Protein AF-A0A0D0BPA5-F1 (afdb_monomer_lite)

Structure (mmCIF, N/CA/C/O backbone):
data_AF-A0A0D0BPA5-F1
#
_entry.id   AF-A0A0D0BPA5-F1
#
loop_
_atom_site.group_PDB
_atom_site.id
_atom_site.type_symbol
_atom_site.label_atom_id
_atom_site.label_alt_id
_atom_site.label_comp_id
_atom_site.label_asym_id
_atom_site.label_entity_id
_atom_site.label_seq_id
_atom_site.pdbx_PDB_ins_code
_atom_site.Cartn_x
_atom_site.Cartn_y
_atom_site.Cartn_z
_atom_site.occupancy
_atom_site.B_iso_or_equiv
_atom_site.auth_seq_id
_atom_site.auth_comp_id
_atom_site.auth_asym_id
_atom_site.auth_atom_id
_atom_site.pdbx_PDB_model_num
ATOM 1 N N . MET A 1 1 ? -12.091 6.042 -23.783 1.00 39.47 1 MET A N 1
ATOM 2 C CA . MET A 1 1 ? -13.166 6.087 -22.775 1.00 39.47 1 MET A CA 1
ATOM 3 C C . MET A 1 1 ? -12.535 6.653 -21.524 1.00 39.47 1 MET A C 1
ATOM 5 O O . MET A 1 1 ? -11.496 6.151 -21.123 1.00 39.47 1 MET A O 1
ATOM 9 N N . THR A 1 2 ? -13.042 7.773 -21.026 1.00 44.06 2 THR A N 1
ATOM 10 C CA . THR A 1 2 ? -12.619 8.352 -19.748 1.00 44.06 2 THR A CA 1
ATOM 11 C C . THR A 1 2 ? -13.085 7.404 -18.653 1.00 44.06 2 THR A C 1
ATOM 13 O O . THR A 1 2 ? -14.289 7.214 -18.501 1.00 44.06 2 THR A O 1
ATOM 16 N N . ASP A 1 3 ? -12.154 6.734 -17.976 1.00 53.50 3 ASP A N 1
ATOM 17 C CA . ASP A 1 3 ? -12.491 5.905 -16.822 1.00 53.50 3 ASP A CA 1
ATOM 18 C C . ASP A 1 3 ? -12.887 6.844 -15.678 1.00 53.50 3 ASP A C 1
ATOM 20 O O . ASP A 1 3 ? -12.034 7.349 -14.950 1.00 53.50 3 ASP A O 1
ATOM 24 N N . ASP A 1 4 ? -14.183 7.122 -15.568 1.00 67.69 4 ASP A N 1
ATOM 25 C CA . ASP A 1 4 ? -14.741 7.762 -14.387 1.00 67.69 4 ASP A CA 1
ATOM 26 C C . ASP A 1 4 ? -14.619 6.774 -13.222 1.00 67.69 4 ASP A C 1
ATOM 28 O O . ASP A 1 4 ? -14.950 5.590 -13.347 1.00 67.69 4 ASP A O 1
ATOM 32 N N . TYR A 1 5 ? -14.063 7.234 -12.111 1.00 71.94 5 TYR A N 1
ATOM 33 C CA . TYR A 1 5 ? -13.750 6.387 -10.971 1.00 71.94 5 TYR A CA 1
ATOM 34 C C . TYR A 1 5 ? -14.361 6.974 -9.700 1.00 71.94 5 TYR A C 1
ATOM 36 O O . TYR A 1 5 ? -14.375 8.194 -9.525 1.00 71.94 5 TYR A O 1
ATOM 44 N N . PRO A 1 6 ? -14.884 6.129 -8.795 1.00 81.94 6 PRO A N 1
ATOM 45 C CA . PRO A 1 6 ? -15.599 6.632 -7.639 1.00 81.94 6 PRO A CA 1
ATOM 46 C C . PRO A 1 6 ? -14.635 7.301 -6.652 1.00 81.94 6 PRO A C 1
ATOM 48 O O . PRO A 1 6 ? -13.463 6.917 -6.526 1.00 81.94 6 PRO A O 1
ATOM 51 N N . ASP A 1 7 ? -15.159 8.291 -5.931 1.00 86.69 7 ASP A N 1
ATOM 52 C CA . ASP A 1 7 ? -14.453 8.973 -4.841 1.00 86.69 7 ASP A CA 1
ATOM 53 C C . ASP A 1 7 ? -14.362 8.105 -3.580 1.00 86.69 7 ASP A C 1
ATOM 55 O O . ASP A 1 7 ? -13.561 8.384 -2.695 1.00 86.69 7 ASP A O 1
ATOM 59 N N . ALA A 1 8 ? -15.130 7.017 -3.509 1.00 88.19 8 ALA A N 1
ATOM 60 C CA . ALA A 1 8 ? -15.038 6.023 -2.451 1.00 88.19 8 ALA A CA 1
ATOM 61 C C . ALA A 1 8 ? -15.134 4.600 -3.011 1.00 88.19 8 ALA A C 1
ATOM 63 O O . ALA A 1 8 ? -15.898 4.330 -3.938 1.00 88.19 8 ALA A O 1
ATOM 64 N N . VAL A 1 9 ? -14.370 3.680 -2.429 1.00 88.44 9 VAL A N 1
ATOM 65 C CA . VAL A 1 9 ? -14.351 2.260 -2.792 1.00 88.44 9 VAL A CA 1
ATOM 66 C C . VAL A 1 9 ? -14.547 1.426 -1.530 1.00 88.44 9 VAL A C 1
ATOM 68 O O . VAL A 1 9 ? -13.915 1.673 -0.502 1.00 88.44 9 VAL A O 1
ATOM 71 N N . ASN A 1 10 ? -15.422 0.422 -1.604 1.00 88.88 10 ASN A N 1
ATOM 72 C CA . ASN A 1 10 ? -15.516 -0.603 -0.568 1.00 88.88 10 ASN A CA 1
ATOM 73 C C . ASN A 1 10 ? -14.339 -1.563 -0.735 1.00 88.88 10 ASN A C 1
ATOM 75 O O . ASN A 1 10 ? -14.232 -2.238 -1.757 1.00 88.88 10 ASN A O 1
ATOM 79 N N . VAL A 1 11 ? -13.450 -1.582 0.254 1.00 84.94 11 VAL A N 1
ATOM 80 C CA . VAL A 1 11 ? -12.231 -2.400 0.242 1.00 84.94 11 VAL A CA 1
ATOM 81 C C . VAL A 1 11 ? -12.549 -3.835 0.659 1.00 84.94 11 VAL A C 1
ATOM 83 O O . VAL A 1 11 ? -11.999 -4.778 0.098 1.00 84.94 11 VAL A O 1
ATOM 86 N N . ALA A 1 12 ? -13.442 -3.986 1.637 1.00 85.56 12 ALA A N 1
ATOM 87 C CA . ALA A 1 12 ? -13.890 -5.250 2.214 1.00 85.56 12 ALA A CA 1
ATOM 88 C C . ALA A 1 12 ? -15.204 -5.022 2.993 1.00 85.56 12 ALA A C 1
ATOM 90 O O . ALA A 1 12 ? -15.693 -3.886 3.057 1.00 85.56 12 ALA A O 1
ATOM 91 N N . SER A 1 13 ? -15.796 -6.071 3.574 1.00 87.19 13 SER A N 1
ATOM 92 C CA . SER A 1 13 ? -17.020 -5.935 4.374 1.00 87.19 13 SER A CA 1
ATOM 93 C C . SER A 1 13 ? -16.786 -4.982 5.548 1.00 87.19 13 SER A C 1
ATOM 95 O O . SER A 1 13 ? -15.872 -5.180 6.345 1.00 87.19 13 SER A O 1
ATOM 97 N N . GLY A 1 14 ? -17.581 -3.912 5.625 1.00 87.00 14 GLY A N 1
ATOM 98 C CA . GLY A 1 14 ? -17.460 -2.896 6.673 1.00 87.00 14 GLY A CA 1
ATOM 99 C C . GLY A 1 14 ? -16.260 -1.951 6.545 1.00 87.00 14 GLY A C 1
ATOM 100 O O . GLY A 1 14 ? -16.034 -1.146 7.450 1.00 87.00 14 GLY A O 1
ATOM 101 N N . ILE A 1 15 ? -15.496 -2.012 5.445 1.00 89.06 15 ILE A N 1
ATOM 102 C CA . ILE A 1 15 ? -14.305 -1.180 5.227 1.00 89.06 15 ILE A CA 1
ATOM 103 C C . ILE A 1 15 ? -14.457 -0.369 3.940 1.00 89.06 15 ILE A C 1
ATOM 105 O O . ILE A 1 15 ? -14.487 -0.913 2.833 1.00 89.06 15 ILE A O 1
ATOM 109 N N . THR A 1 16 ? -14.479 0.953 4.079 1.00 91.31 16 THR A N 1
ATOM 110 C CA . THR A 1 16 ? -14.574 1.898 2.961 1.00 91.31 16 THR A CA 1
ATOM 111 C C . THR A 1 16 ? -13.359 2.815 2.953 1.00 91.31 16 THR A C 1
ATOM 113 O O . THR A 1 16 ? -12.985 3.366 3.987 1.00 91.31 16 THR A O 1
ATOM 116 N N . MET A 1 17 ? -12.766 3.007 1.778 1.00 90.38 17 MET A N 1
ATOM 117 C CA . MET A 1 17 ? -11.723 3.999 1.542 1.00 90.38 17 MET A CA 1
ATOM 118 C C . MET A 1 17 ? -12.283 5.140 0.700 1.00 90.38 17 MET A C 1
ATOM 120 O O . MET A 1 17 ? -12.801 4.901 -0.390 1.00 90.38 17 MET A O 1
ATOM 124 N N . THR A 1 18 ? -12.136 6.369 1.184 1.00 90.31 18 THR A N 1
ATOM 125 C CA . THR A 1 18 ? -12.481 7.594 0.457 1.00 90.31 18 THR A CA 1
ATOM 126 C C . THR A 1 18 ? -11.210 8.309 0.008 1.00 90.31 18 THR A C 1
ATOM 128 O O . THR A 1 18 ? -10.254 8.459 0.776 1.00 90.31 18 THR A O 1
ATOM 131 N N . PHE A 1 19 ? -11.211 8.759 -1.242 1.00 86.19 19 PHE A N 1
ATOM 132 C CA . PHE A 1 19 ? -10.153 9.538 -1.865 1.00 86.19 19 PHE A CA 1
ATOM 133 C C . PHE A 1 19 ? -10.455 11.026 -1.695 1.00 86.19 19 PHE A C 1
ATOM 135 O O . PHE A 1 19 ? -11.284 11.593 -2.400 1.00 86.19 19 PHE A O 1
ATOM 142 N N . GLU A 1 20 ? -9.766 11.661 -0.754 1.00 83.94 20 GLU A N 1
ATOM 143 C CA . GLU A 1 20 ? -9.789 13.109 -0.576 1.00 83.94 20 GLU A CA 1
ATOM 144 C C . GLU A 1 20 ? -8.499 13.732 -1.137 1.00 83.94 20 GLU A C 1
ATOM 146 O O . GLU A 1 20 ? -7.482 13.040 -1.301 1.00 83.94 20 GLU A O 1
ATOM 151 N N . PRO A 1 21 ? -8.485 15.045 -1.430 1.00 78.25 21 PRO A N 1
ATOM 152 C CA . PRO A 1 21 ? -7.250 15.733 -1.778 1.00 78.25 21 PRO A CA 1
ATOM 153 C C . PRO A 1 21 ? -6.178 15.494 -0.704 1.00 78.25 21 PRO A C 1
ATOM 155 O O . PRO A 1 21 ? -6.327 15.912 0.440 1.00 78.25 21 PRO A O 1
ATOM 158 N N . GLN A 1 22 ? -5.083 14.830 -1.090 1.00 73.94 22 GLN A N 1
ATOM 159 C CA . GLN A 1 22 ? -3.927 14.506 -0.233 1.00 73.94 22 GLN A CA 1
ATOM 160 C C . GLN A 1 22 ? -4.190 13.523 0.922 1.00 73.94 22 GLN A C 1
ATOM 162 O O . GLN A 1 22 ? -3.285 13.287 1.722 1.00 73.94 22 GLN A O 1
ATOM 167 N N . LEU A 1 23 ? -5.391 12.950 1.022 1.00 82.12 23 LEU A N 1
ATOM 168 C CA . LEU A 1 23 ? -5.771 12.069 2.122 1.00 82.12 23 LEU A CA 1
ATOM 169 C C . LEU A 1 23 ? -6.479 10.821 1.605 1.00 82.12 23 LEU A C 1
ATOM 171 O O . LEU A 1 23 ? -7.283 10.857 0.669 1.00 82.12 23 LEU A O 1
ATOM 175 N N . ARG A 1 24 ? -6.190 9.693 2.241 1.00 87.38 24 ARG A N 1
ATOM 176 C CA . ARG A 1 24 ? -7.002 8.482 2.132 1.00 87.38 24 ARG A CA 1
ATOM 177 C C . ARG A 1 24 ? -7.684 8.288 3.467 1.00 87.38 24 ARG A C 1
ATOM 179 O O . ARG A 1 24 ? -7.015 8.117 4.484 1.00 87.38 24 ARG A O 1
ATOM 186 N N . VAL A 1 25 ? -9.007 8.382 3.474 1.00 88.06 25 VAL A N 1
ATOM 187 C CA . VAL A 1 25 ? -9.798 8.193 4.689 1.00 88.06 25 VAL A CA 1
ATOM 188 C C . VAL A 1 25 ? -10.296 6.761 4.687 1.00 88.06 25 VAL A C 1
ATOM 190 O O . VAL A 1 25 ? -11.106 6.395 3.839 1.00 88.06 25 VAL A O 1
ATOM 193 N N . VAL A 1 26 ? -9.808 5.950 5.622 1.00 88.12 26 VAL A N 1
ATOM 194 C CA . VAL A 1 26 ? -10.249 4.562 5.773 1.00 88.12 26 VAL A CA 1
ATOM 195 C C . VAL A 1 26 ? -11.200 4.490 6.957 1.00 88.12 26 VAL A C 1
ATOM 197 O O . VAL A 1 26 ? -10.824 4.719 8.111 1.00 88.12 26 VAL A O 1
ATOM 200 N N . LYS A 1 27 ? -12.460 4.179 6.656 1.00 88.50 27 LYS A N 1
ATOM 201 C CA . LYS A 1 27 ? -13.525 3.991 7.636 1.00 88.50 27 LYS A CA 1
ATOM 202 C C . LYS A 1 27 ? -13.803 2.505 7.807 1.00 88.50 27 LYS A C 1
ATOM 204 O O . LYS A 1 27 ? -14.025 1.801 6.828 1.00 88.50 27 LYS A O 1
ATOM 209 N N . ILE A 1 28 ? -13.828 2.067 9.060 1.00 87.12 28 ILE A N 1
ATOM 210 C CA . ILE A 1 28 ? -14.093 0.686 9.465 1.00 87.12 28 ILE A CA 1
ATOM 211 C C . ILE A 1 28 ? -15.308 0.724 10.395 1.00 87.12 28 ILE A C 1
ATOM 213 O O . ILE A 1 28 ? -15.283 1.469 11.376 1.00 87.12 28 ILE A O 1
ATOM 217 N N . SER A 1 29 ? -16.385 -0.010 10.095 1.00 87.19 29 SER A N 1
ATOM 218 C CA . SER A 1 29 ? -17.584 -0.010 10.954 1.00 87.19 29 SER A CA 1
ATOM 219 C C . SER A 1 29 ? -17.404 -0.790 12.253 1.00 87.19 29 SER A C 1
ATOM 221 O O . SER A 1 29 ? -18.004 -0.413 13.258 1.00 87.19 29 SER A O 1
ATOM 223 N N . GLY A 1 30 ? -16.563 -1.828 12.252 1.00 79.88 30 GLY A N 1
ATOM 224 C CA . GLY A 1 30 ? -16.190 -2.580 13.453 1.00 79.88 30 GLY A CA 1
ATOM 225 C C . GLY A 1 30 ? -17.293 -3.488 14.003 1.00 79.88 30 GLY A C 1
ATOM 226 O O . GLY A 1 30 ? -17.286 -3.797 15.196 1.00 79.88 30 GLY A O 1
ATOM 227 N N . LYS A 1 31 ? -18.256 -3.895 13.170 1.00 85.38 31 LYS A N 1
ATOM 228 C CA . LYS A 1 31 ? -19.266 -4.894 13.531 1.00 85.38 31 LYS A CA 1
ATOM 229 C C . LYS A 1 31 ? -18.636 -6.284 13.602 1.00 85.38 31 LYS A C 1
ATOM 231 O O . LYS A 1 31 ? -17.563 -6.522 13.058 1.00 85.38 31 LYS A O 1
ATOM 236 N N . GLN A 1 32 ? -19.300 -7.208 14.291 1.00 83.44 32 GLN A N 1
ATOM 237 C CA . GLN A 1 32 ? -18.759 -8.549 14.533 1.00 83.44 32 GLN A CA 1
ATOM 238 C C . GLN A 1 32 ? -18.587 -9.357 13.237 1.00 83.44 32 GLN A C 1
ATOM 240 O O . GLN A 1 32 ? -17.710 -10.211 13.154 1.00 83.44 32 GLN A O 1
ATOM 245 N N . GLU A 1 33 ? -19.435 -9.082 12.250 1.00 88.12 33 GLU A N 1
ATOM 246 C CA . GLU A 1 33 ? -19.449 -9.684 10.921 1.00 88.12 33 GLU A CA 1
ATOM 247 C C . GLU A 1 33 ? -18.559 -8.970 9.891 1.00 88.12 33 GLU A C 1
ATOM 249 O O . GLU A 1 33 ? -18.476 -9.426 8.750 1.00 88.12 33 GLU A O 1
ATOM 254 N N . ASP A 1 34 ? -17.930 -7.849 10.260 1.00 84.62 34 ASP A N 1
ATOM 255 C CA . ASP A 1 34 ? -17.062 -7.097 9.354 1.00 84.62 34 ASP A CA 1
ATOM 256 C C . ASP A 1 34 ? -15.694 -7.773 9.200 1.00 84.62 34 ASP A C 1
ATOM 258 O O . ASP A 1 34 ? -15.201 -8.469 10.094 1.00 84.62 34 ASP A O 1
ATOM 262 N N . ASP A 1 35 ? -15.045 -7.513 8.066 1.00 85.06 35 ASP A N 1
ATOM 263 C CA . ASP A 1 35 ? -13.693 -7.997 7.819 1.00 85.06 35 ASP A CA 1
ATOM 264 C C . ASP A 1 35 ? -12.671 -7.233 8.674 1.00 85.06 35 ASP A C 1
ATOM 266 O O . ASP A 1 35 ? -12.824 -6.051 8.999 1.00 85.06 35 ASP A O 1
ATOM 270 N N . ILE A 1 36 ? -11.562 -7.898 9.007 1.00 84.44 36 ILE A N 1
ATOM 271 C CA . ILE A 1 36 ? -10.425 -7.237 9.653 1.00 84.44 36 ILE A CA 1
ATOM 272 C C . ILE A 1 36 ? -9.617 -6.513 8.580 1.00 84.44 36 ILE A C 1
ATOM 274 O O . ILE A 1 36 ? -9.064 -7.140 7.675 1.00 84.44 36 ILE A O 1
ATOM 278 N N . PHE A 1 37 ? -9.480 -5.194 8.718 1.00 85.12 37 PHE A N 1
ATOM 279 C CA . PHE A 1 37 ? -8.570 -4.434 7.871 1.00 85.12 37 PHE A CA 1
ATOM 280 C C . PHE A 1 37 ? -7.124 -4.806 8.211 1.00 85.12 37 PHE A C 1
ATOM 282 O O . PHE A 1 37 ? -6.630 -4.510 9.301 1.00 85.12 37 PHE A O 1
ATOM 289 N N . TYR A 1 38 ? -6.453 -5.472 7.275 1.00 87.00 38 TYR A N 1
ATOM 290 C CA . TYR A 1 38 ? -5.075 -5.918 7.418 1.00 87.00 38 TYR A CA 1
ATOM 291 C C . TYR A 1 38 ? -4.231 -5.423 6.247 1.00 87.00 38 TYR A C 1
ATOM 293 O O . TYR A 1 38 ? -4.559 -5.658 5.085 1.00 87.00 38 TYR A O 1
ATOM 301 N N . VAL A 1 39 ? -3.117 -4.771 6.574 1.00 87.50 39 VAL A N 1
ATOM 302 C CA . VAL A 1 39 ? -2.119 -4.311 5.609 1.00 87.50 39 VAL A CA 1
ATOM 303 C C . VAL A 1 39 ? -0.827 -5.094 5.862 1.00 87.50 39 VAL A C 1
ATOM 305 O O . VAL A 1 39 ? -0.309 -5.042 6.982 1.00 87.50 39 VAL A O 1
ATOM 308 N N . PRO A 1 40 ? -0.308 -5.845 4.871 1.00 89.19 40 PRO A N 1
ATOM 309 C CA . PRO A 1 40 ? 0.952 -6.569 5.011 1.00 89.19 40 PRO A CA 1
ATOM 310 C C . PRO A 1 40 ? 2.124 -5.633 5.313 1.00 89.19 40 PRO A C 1
ATOM 312 O O . PRO A 1 40 ? 2.132 -4.482 4.884 1.00 89.19 40 PRO A O 1
ATOM 315 N N . THR A 1 41 ? 3.146 -6.131 6.008 1.00 91.94 41 THR A N 1
ATOM 316 C CA . THR A 1 41 ? 4.363 -5.353 6.269 1.00 91.94 41 THR A CA 1
ATOM 317 C C . THR A 1 41 ? 5.097 -5.050 4.964 1.00 91.94 41 THR A C 1
ATOM 319 O O . THR A 1 41 ? 5.427 -5.953 4.193 1.00 91.94 41 THR A O 1
ATOM 322 N N . HIS A 1 42 ? 5.370 -3.771 4.742 1.00 93.69 42 HIS A N 1
ATOM 323 C CA . HIS A 1 42 ? 6.071 -3.266 3.574 1.00 93.69 42 HIS A CA 1
ATOM 324 C C . HIS A 1 42 ? 6.869 -2.013 3.944 1.00 93.69 42 HIS A C 1
ATOM 326 O O . HIS A 1 42 ? 6.728 -1.478 5.046 1.00 93.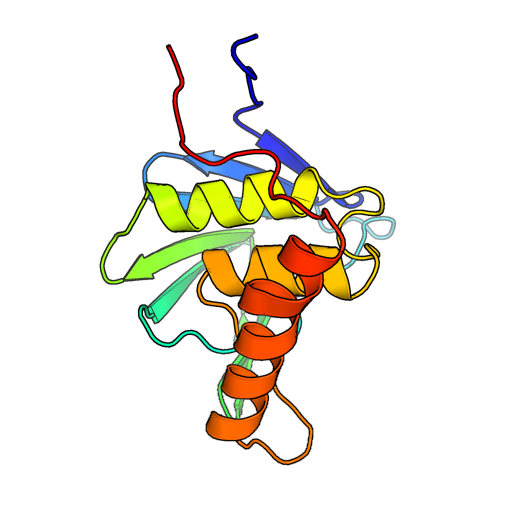69 42 HIS A O 1
ATOM 332 N N . TRP A 1 43 ? 7.720 -1.570 3.026 1.00 94.19 43 TRP A N 1
ATOM 333 C CA . TRP A 1 43 ? 8.429 -0.300 3.110 1.00 94.19 43 TRP A CA 1
ATOM 334 C C . TRP A 1 43 ? 8.377 0.432 1.767 1.00 94.19 43 TRP A C 1
ATOM 336 O O . TRP A 1 43 ? 8.032 -0.154 0.736 1.00 94.19 43 TRP A O 1
ATOM 346 N N . HIS A 1 44 ? 8.718 1.715 1.809 1.00 92.25 44 HIS A N 1
ATOM 347 C CA . HIS A 1 44 ? 8.742 2.634 0.677 1.00 92.25 44 HIS A CA 1
ATOM 348 C C . HIS A 1 44 ? 10.134 3.261 0.575 1.00 92.25 44 HIS A C 1
ATOM 350 O O . HIS A 1 44 ? 10.771 3.503 1.602 1.00 92.25 44 HIS A O 1
ATOM 356 N N . GLU A 1 45 ? 10.624 3.514 -0.639 1.00 91.06 45 GLU A N 1
ATOM 357 C CA . GLU A 1 45 ? 11.927 4.163 -0.827 1.00 91.06 45 GLU A CA 1
ATOM 358 C C . GLU A 1 45 ? 11.798 5.683 -0.946 1.00 91.06 45 GLU A C 1
ATOM 360 O O . GLU A 1 45 ? 12.636 6.423 -0.431 1.00 91.06 45 GLU A O 1
ATOM 365 N N . GLY A 1 46 ? 10.771 6.148 -1.656 1.00 87.25 46 GLY A N 1
ATOM 366 C CA . GLY A 1 46 ? 10.621 7.542 -2.059 1.00 87.25 46 GLY A CA 1
ATOM 367 C C . GLY A 1 46 ? 9.799 8.400 -1.103 1.00 87.25 46 GLY A C 1
ATOM 368 O O . GLY A 1 46 ? 9.768 9.619 -1.284 1.00 87.25 46 GLY A O 1
ATOM 369 N N . HIS A 1 47 ? 9.121 7.801 -0.119 1.00 86.19 47 HIS A N 1
ATOM 370 C CA . HIS A 1 47 ? 8.233 8.533 0.779 1.00 86.19 47 HIS A CA 1
ATOM 371 C C . HIS A 1 47 ? 8.046 7.884 2.154 1.00 86.19 47 HIS A C 1
ATOM 373 O O . HIS A 1 47 ? 8.123 6.670 2.310 1.00 86.19 47 HIS A O 1
ATOM 379 N N . ASP A 1 48 ? 7.703 8.716 3.134 1.00 86.81 48 ASP A N 1
ATOM 380 C CA . ASP A 1 48 ? 7.148 8.291 4.412 1.00 86.81 48 ASP A CA 1
ATOM 381 C C . ASP A 1 48 ? 5.623 8.169 4.311 1.00 86.81 48 ASP A C 1
ATOM 383 O O . ASP A 1 48 ? 4.959 9.007 3.687 1.00 86.81 48 ASP A O 1
ATOM 387 N N . GLU A 1 49 ? 5.054 7.175 4.992 1.00 85.81 49 GLU A N 1
ATOM 388 C CA . GLU A 1 49 ? 3.612 7.061 5.208 1.00 85.81 49 GLU A CA 1
ATOM 389 C C . GLU A 1 49 ? 3.231 7.594 6.596 1.00 85.81 49 GLU A C 1
ATOM 391 O O . GLU A 1 49 ? 3.771 7.183 7.625 1.00 85.81 49 GLU A O 1
ATOM 396 N N . ILE A 1 50 ? 2.279 8.527 6.630 1.00 85.38 50 ILE A N 1
ATOM 397 C CA . ILE A 1 50 ? 1.773 9.156 7.848 1.00 85.38 50 ILE A CA 1
ATOM 398 C C . ILE A 1 50 ? 0.349 8.668 8.097 1.00 85.38 50 ILE A C 1
ATOM 400 O O . ILE A 1 50 ? -0.575 9.014 7.357 1.00 85.38 50 ILE A O 1
ATOM 404 N N . ILE A 1 51 ? 0.171 7.930 9.193 1.00 86.25 51 ILE A N 1
ATOM 405 C CA . ILE A 1 51 ? -1.122 7.419 9.653 1.00 86.25 51 ILE A CA 1
ATOM 406 C C . ILE A 1 51 ? -1.584 8.237 10.861 1.00 86.25 51 ILE A C 1
ATOM 408 O O . ILE A 1 51 ? -0.954 8.214 11.921 1.00 86.25 51 ILE A O 1
ATOM 412 N N . ALA A 1 52 ? -2.710 8.938 10.725 1.00 83.81 52 ALA A N 1
ATOM 413 C CA . ALA A 1 52 ? -3.348 9.659 11.821 1.00 83.81 52 ALA A CA 1
ATOM 414 C C . ALA A 1 52 ? -4.647 8.972 12.235 1.00 83.81 52 ALA A C 1
ATOM 416 O O . ALA A 1 52 ? -5.597 8.845 11.466 1.00 83.81 52 ALA A O 1
ATOM 417 N N . VAL A 1 53 ? -4.680 8.550 13.490 1.00 80.44 53 VAL A N 1
ATOM 418 C CA . VAL A 1 53 ? -5.751 7.763 14.086 1.00 80.44 53 VAL A CA 1
ATOM 419 C C . VAL A 1 53 ? -6.785 8.688 14.747 1.00 80.44 53 VAL A C 1
ATOM 421 O O . VAL A 1 53 ? -6.428 9.531 15.565 1.00 80.44 53 VAL A O 1
ATOM 424 N N . ARG A 1 54 ? -8.059 8.550 14.371 1.00 80.38 54 ARG A N 1
ATOM 425 C CA . ARG A 1 54 ? -9.197 9.380 14.793 1.00 80.38 54 ARG A CA 1
ATOM 426 C C . ARG A 1 54 ? -10.049 8.721 15.890 1.00 80.38 54 ARG A C 1
ATOM 428 O O . ARG A 1 54 ? -10.261 9.362 16.911 1.00 80.38 54 ARG A O 1
ATOM 435 N N . GLU A 1 55 ? -10.517 7.476 15.718 1.00 77.75 55 GLU A N 1
ATOM 436 C CA . GLU A 1 55 ? -11.484 6.830 16.654 1.00 77.75 55 GLU A CA 1
ATOM 437 C C . GLU A 1 55 ? -11.529 5.278 16.595 1.00 77.75 55 GLU A C 1
ATOM 439 O O . GLU A 1 55 ? -11.934 4.779 15.570 1.00 77.75 55 GLU A O 1
ATOM 444 N N . GLY A 1 56 ? -11.256 4.443 17.613 1.00 77.00 56 GLY A N 1
ATOM 445 C CA . GLY A 1 56 ? -11.436 2.958 17.475 1.00 77.00 56 GLY A CA 1
ATOM 446 C C . GLY A 1 56 ? -10.336 2.102 18.122 1.00 77.00 56 GLY A C 1
ATOM 447 O O . GLY A 1 56 ? -9.964 2.456 19.230 1.00 77.00 56 GLY A O 1
ATOM 448 N N . LYS A 1 57 ? -9.771 1.061 17.442 1.00 76.25 57 LYS A N 1
ATOM 449 C CA . LYS A 1 57 ? -8.434 0.416 17.691 1.00 76.25 57 LYS A CA 1
ATOM 450 C C . LYS A 1 57 ? -7.636 0.033 16.425 1.00 76.25 57 LYS A C 1
ATOM 452 O O . LYS A 1 57 ? -8.227 -0.475 15.491 1.00 76.25 57 LYS A O 1
ATOM 457 N N . LEU A 1 58 ? -6.312 0.277 16.388 1.00 83.25 58 LEU A N 1
ATOM 458 C CA . LEU A 1 58 ? -5.394 -0.102 15.283 1.00 83.25 58 LEU A CA 1
ATOM 459 C C . LEU A 1 58 ? -4.094 -0.700 15.818 1.00 83.25 58 LEU A C 1
ATOM 461 O O . LEU A 1 58 ? -3.374 -0.038 16.543 1.00 83.25 58 LEU A O 1
ATOM 465 N N . LYS A 1 59 ? -3.714 -1.907 15.413 1.00 86.62 59 LYS A N 1
ATOM 466 C CA . LYS A 1 59 ? -2.395 -2.461 15.745 1.00 86.62 59 LYS A CA 1
ATOM 467 C C . LYS A 1 59 ? -1.410 -2.158 14.614 1.00 86.62 59 LYS A C 1
ATOM 469 O O . LYS A 1 59 ? -1.631 -2.597 13.494 1.00 86.62 59 LYS A O 1
ATOM 474 N N . VAL A 1 60 ? -0.326 -1.447 14.909 1.00 86.25 60 VAL A N 1
ATOM 475 C CA . VAL A 1 60 ? 0.726 -1.073 13.952 1.00 86.25 60 VAL A CA 1
ATOM 476 C C . VAL A 1 60 ? 2.022 -1.775 14.326 1.00 86.25 60 VAL A C 1
ATOM 478 O O . VAL A 1 60 ? 2.374 -1.838 15.502 1.00 86.25 60 VAL A O 1
ATOM 481 N N . THR A 1 61 ? 2.736 -2.285 13.328 1.00 88.19 61 THR A N 1
ATOM 482 C CA . THR A 1 61 ? 4.104 -2.790 13.490 1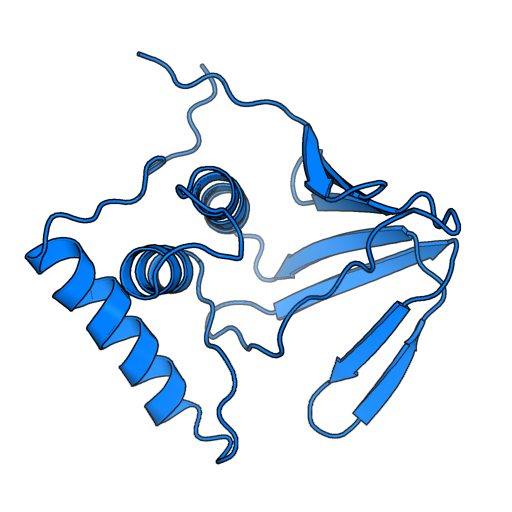.00 88.19 61 THR A CA 1
ATOM 483 C C . THR A 1 61 ? 5.053 -1.851 12.756 1.00 88.19 61 THR A C 1
ATOM 485 O O . THR A 1 61 ? 4.866 -1.631 11.564 1.00 88.19 61 THR A O 1
ATOM 488 N N . LEU A 1 62 ? 6.033 -1.283 13.462 1.00 85.94 62 LEU A N 1
ATOM 489 C CA . LEU A 1 62 ? 7.055 -0.397 12.903 1.00 85.94 62 LEU A CA 1
ATOM 490 C C . LEU A 1 62 ? 8.435 -0.936 13.291 1.00 85.94 62 LEU A C 1
ATOM 492 O O . LEU A 1 62 ? 8.801 -0.933 14.467 1.00 85.94 62 LEU A O 1
ATOM 496 N N . GLY A 1 63 ? 9.186 -1.437 12.310 1.00 84.31 63 GLY A N 1
ATOM 497 C CA . GLY A 1 63 ? 10.403 -2.203 12.583 1.00 84.31 63 GLY A CA 1
ATOM 498 C C . GLY A 1 63 ? 10.087 -3.442 13.429 1.00 84.31 63 GLY A C 1
ATOM 499 O O . GLY A 1 63 ? 9.254 -4.260 13.047 1.00 84.31 63 GLY A O 1
ATOM 500 N N . SER A 1 64 ? 10.730 -3.568 14.591 1.00 81.50 64 SER A N 1
ATOM 501 C CA . SER A 1 64 ? 10.480 -4.643 15.563 1.00 81.50 64 SER A CA 1
ATOM 502 C C . SER A 1 64 ? 9.445 -4.285 16.640 1.00 81.50 64 SER A C 1
ATOM 504 O O . SER A 1 64 ? 9.138 -5.117 17.495 1.00 81.50 64 SER A O 1
ATOM 506 N N . GLU A 1 65 ? 8.896 -3.067 16.623 1.00 85.19 65 GLU A N 1
ATOM 507 C CA . GLU A 1 65 ? 7.949 -2.596 17.633 1.00 85.19 65 GLU A CA 1
ATOM 508 C C . GLU A 1 65 ? 6.499 -2.798 17.194 1.00 85.19 65 GLU A C 1
ATOM 510 O O . GLU A 1 65 ? 6.117 -2.467 16.074 1.00 85.19 65 GLU A O 1
ATOM 515 N N . VAL A 1 66 ? 5.656 -3.258 18.121 1.00 82.75 66 VAL A N 1
ATOM 516 C CA . VAL A 1 66 ? 4.205 -3.357 17.933 1.00 82.75 66 VAL A CA 1
ATOM 517 C C . VAL A 1 66 ? 3.509 -2.341 18.836 1.00 82.75 66 VAL A C 1
ATOM 519 O O . VAL A 1 66 ? 3.654 -2.384 20.057 1.00 82.75 66 VAL A O 1
ATOM 522 N N . LYS A 1 67 ? 2.709 -1.448 18.249 1.00 81.69 67 LYS A N 1
ATOM 523 C CA . LYS A 1 67 ? 1.936 -0.406 18.945 1.00 81.69 67 LYS A CA 1
ATOM 524 C C . LYS A 1 67 ? 0.443 -0.625 18.716 1.00 81.69 67 LYS A C 1
ATOM 526 O O . LYS A 1 67 ? 0.034 -0.984 17.620 1.00 81.69 67 LYS A O 1
ATOM 531 N N . SER A 1 68 ? -0.383 -0.425 19.743 1.00 73.25 68 SER A N 1
ATOM 532 C CA . SER A 1 68 ? -1.849 -0.510 19.628 1.00 73.25 68 SER A CA 1
ATOM 533 C C . SER A 1 68 ? -2.499 0.865 19.818 1.00 73.25 68 SER A C 1
ATOM 535 O O . SER A 1 68 ? -2.550 1.408 20.915 1.00 73.25 68 SER A O 1
ATOM 537 N N . VAL A 1 69 ? -2.935 1.387 18.678 1.00 68.88 69 VAL A N 1
ATOM 538 C CA . VAL A 1 69 ? -3.771 2.532 18.288 1.00 68.88 69 VAL A CA 1
ATOM 539 C C . VAL A 1 69 ? -5.230 2.536 18.742 1.00 68.88 69 VAL A C 1
ATOM 541 O O . VAL A 1 69 ? -5.723 1.436 18.954 1.00 68.88 69 VAL A O 1
ATOM 544 N N . SER A 1 70 ? -5.987 3.644 18.644 1.00 48.38 70 SER A N 1
ATOM 545 C CA . SER A 1 70 ? -7.469 3.681 18.700 1.00 48.38 70 SER A CA 1
ATOM 546 C C . SER A 1 70 ? -8.174 4.201 17.398 1.00 48.38 70 SER A C 1
ATOM 548 O O . SER A 1 70 ? -8.338 5.405 17.332 1.00 48.38 70 SER A O 1
ATOM 550 N N . CYS A 1 71 ? -8.620 3.430 16.369 1.00 56.12 71 CYS A N 1
ATOM 551 C CA . CYS A 1 71 ? -8.781 3.923 14.977 1.00 56.12 71 CYS A CA 1
ATOM 552 C C . CYS A 1 71 ? -9.968 3.613 13.990 1.00 56.12 71 CYS A C 1
ATOM 554 O O . CYS A 1 71 ? -10.233 2.465 13.644 1.00 56.12 71 CYS A O 1
ATOM 556 N N . VAL A 1 72 ? -10.543 4.702 13.439 1.00 60.34 72 VAL A N 1
ATOM 557 C CA . VAL A 1 72 ? -10.694 5.224 12.063 1.00 60.34 72 VAL A CA 1
ATOM 558 C C . VAL A 1 72 ? -9.408 5.989 11.760 1.00 60.34 72 VAL A C 1
ATOM 560 O O . VAL A 1 72 ? -8.929 6.674 12.662 1.00 60.34 72 VAL A O 1
ATOM 563 N N . PHE A 1 73 ? -8.798 5.900 10.577 1.00 73.81 73 PHE A N 1
ATOM 564 C CA . PHE A 1 73 ? -7.563 6.651 10.287 1.00 73.81 73 PHE A CA 1
ATOM 565 C C . PHE A 1 73 ? -7.601 7.373 8.953 1.00 73.81 73 PHE A C 1
ATOM 567 O O . PHE A 1 73 ? -8.370 7.052 8.049 1.00 73.81 73 PHE A O 1
ATOM 574 N N . THR A 1 74 ? -6.713 8.354 8.855 1.00 76.31 74 THR A N 1
ATOM 575 C CA . THR A 1 74 ? -6.308 8.961 7.597 1.00 76.31 74 THR A CA 1
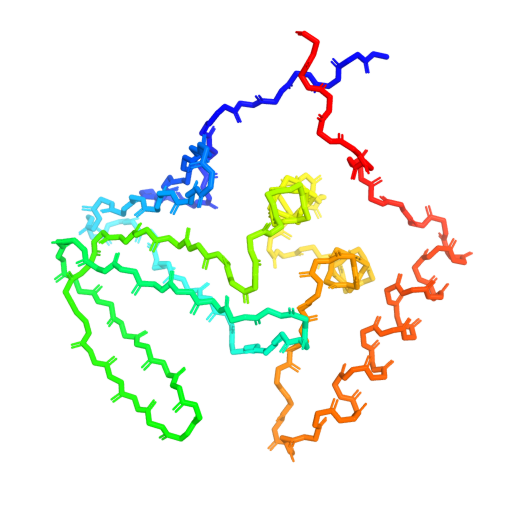ATOM 576 C C . THR A 1 74 ? -4.863 8.596 7.295 1.00 76.31 74 THR A C 1
ATOM 578 O O . THR A 1 74 ? -4.020 8.666 8.190 1.00 76.31 74 THR A O 1
ATOM 581 N N . GLU A 1 75 ? -4.583 8.267 6.043 1.00 75.81 75 GLU A N 1
ATOM 582 C CA . GLU A 1 75 ? -3.244 8.005 5.518 1.00 75.81 75 GLU A CA 1
ATOM 583 C C . GLU A 1 75 ? -2.837 9.125 4.544 1.00 75.81 75 GLU A C 1
ATOM 585 O O . GLU A 1 75 ? -3.663 9.620 3.768 1.00 75.81 75 GLU A O 1
ATOM 590 N N . SER A 1 76 ? -1.570 9.542 4.602 1.00 78.50 76 SER A N 1
ATOM 591 C CA . SER A 1 76 ? -0.960 10.518 3.684 1.00 78.50 76 SER A CA 1
ATOM 592 C C . SER A 1 76 ? 0.527 10.224 3.469 1.00 78.50 76 SER A C 1
ATOM 594 O O . SER A 1 76 ? 1.133 9.528 4.279 1.00 78.50 76 SER A O 1
ATOM 596 N N . THR A 1 77 ? 1.121 10.758 2.400 1.00 73.44 77 THR A N 1
ATOM 597 C CA . THR A 1 77 ? 2.535 10.547 2.046 1.00 73.44 77 THR A CA 1
ATOM 598 C C . THR A 1 77 ? 3.379 11.814 2.204 1.00 73.44 77 THR A C 1
ATOM 600 O O . THR A 1 77 ? 2.874 12.935 2.070 1.00 73.44 77 THR A O 1
ATOM 603 N N . ASN A 1 78 ? 4.675 11.646 2.482 1.00 70.88 78 ASN A N 1
ATOM 604 C CA . ASN A 1 78 ? 5.656 12.731 2.552 1.00 70.88 78 ASN A CA 1
ATOM 605 C C . ASN A 1 78 ? 6.976 12.346 1.844 1.00 70.88 78 ASN A C 1
ATOM 607 O O . ASN A 1 78 ? 7.595 11.379 2.272 1.00 70.88 78 ASN A O 1
ATOM 611 N N . PRO A 1 79 ? 7.455 13.085 0.822 1.00 66.81 79 PRO A N 1
ATOM 612 C CA . PRO A 1 79 ? 6.839 14.261 0.209 1.00 66.81 79 PRO A CA 1
ATOM 613 C C . PRO A 1 79 ? 5.495 13.927 -0.448 1.00 66.81 79 PRO A C 1
ATOM 615 O O . PRO A 1 79 ? 5.212 12.787 -0.806 1.00 66.81 79 PRO A O 1
ATOM 618 N N . LYS A 1 80 ? 4.636 14.941 -0.573 1.00 64.25 80 LYS A N 1
ATOM 619 C CA . LYS A 1 80 ? 3.279 14.765 -1.097 1.00 64.25 80 LYS A CA 1
ATOM 620 C C . LYS A 1 80 ? 3.314 14.535 -2.6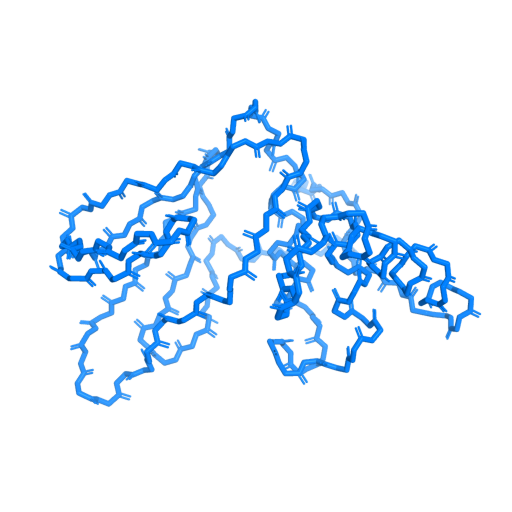07 1.00 64.25 80 LYS A C 1
ATOM 622 O O . LYS A 1 80 ? 3.326 15.497 -3.369 1.00 64.25 80 LYS A O 1
ATOM 627 N N . ASP A 1 81 ? 3.270 13.276 -3.023 1.00 70.06 81 ASP A N 1
ATOM 628 C CA . ASP A 1 81 ? 2.955 12.887 -4.398 1.00 70.06 81 ASP A CA 1
ATOM 629 C C . ASP A 1 81 ? 1.516 12.353 -4.468 1.00 70.06 81 ASP A C 1
ATOM 631 O O . ASP A 1 81 ? 1.226 11.191 -4.167 1.00 70.06 81 ASP A O 1
ATOM 635 N N . PHE A 1 82 ? 0.595 13.259 -4.805 1.00 67.12 82 PHE A N 1
ATOM 636 C CA . PHE A 1 82 ? -0.842 12.987 -4.855 1.00 67.12 82 PHE A CA 1
ATOM 637 C C . PHE A 1 82 ? -1.192 11.933 -5.906 1.00 67.12 82 PHE A C 1
ATOM 639 O O . PHE A 1 82 ? -2.021 11.053 -5.650 1.00 67.12 82 PHE A O 1
ATOM 646 N N . GLU A 1 83 ? -0.575 12.034 -7.083 1.00 75.12 83 GLU A N 1
ATOM 647 C CA . GLU A 1 83 ? -0.983 11.225 -8.220 1.00 75.12 83 GLU A CA 1
ATOM 648 C C . GLU A 1 83 ? -0.562 9.773 -8.029 1.00 75.12 83 GLU A C 1
ATOM 650 O O . GLU A 1 83 ? -1.377 8.861 -8.192 1.00 75.12 83 GLU A O 1
ATOM 655 N N . THR A 1 84 ? 0.674 9.563 -7.580 1.00 80.25 84 THR A N 1
ATOM 656 C CA . THR A 1 84 ? 1.259 8.230 -7.432 1.00 80.25 84 THR A CA 1
ATOM 657 C C . THR A 1 84 ? 0.493 7.365 -6.430 1.00 80.25 84 THR A C 1
ATOM 659 O O . THR A 1 84 ? 0.126 6.231 -6.750 1.00 80.25 84 THR A O 1
ATOM 662 N N . LYS A 1 85 ? 0.151 7.893 -5.243 1.00 82.88 85 LYS A N 1
ATOM 663 C CA . LYS A 1 85 ? -0.540 7.094 -4.210 1.00 82.88 85 LYS A CA 1
ATOM 664 C C . LYS A 1 85 ? -1.995 6.791 -4.585 1.00 82.88 85 LYS A C 1
ATOM 666 O O . LYS A 1 85 ? -2.493 5.708 -4.290 1.00 82.88 85 LYS A O 1
ATOM 671 N N . GLU A 1 86 ? -2.708 7.708 -5.249 1.00 85.12 86 GLU A N 1
ATOM 672 C CA . GLU A 1 86 ? -4.047 7.372 -5.757 1.00 85.12 86 GLU A CA 1
ATOM 673 C C . GLU A 1 86 ? -3.999 6.336 -6.874 1.00 85.12 86 GLU A C 1
ATOM 675 O O . GLU A 1 86 ? -4.786 5.390 -6.861 1.00 85.12 86 GLU A O 1
ATOM 680 N N . LEU A 1 87 ? -3.078 6.503 -7.830 1.00 87.56 87 LEU A N 1
ATOM 681 C CA . LEU A 1 87 ? -2.898 5.563 -8.932 1.00 87.56 87 LEU A CA 1
ATOM 682 C C . LEU A 1 87 ? -2.593 4.166 -8.411 1.00 87.56 87 LEU A C 1
ATOM 684 O O . LEU A 1 87 ? -3.136 3.200 -8.948 1.00 87.56 87 LEU A O 1
ATOM 688 N N . PHE A 1 88 ? -1.790 4.060 -7.351 1.00 89.00 88 PHE A N 1
ATOM 689 C CA . PHE A 1 88 ? -1.562 2.802 -6.655 1.00 89.00 88 PHE A CA 1
ATOM 690 C C . PHE A 1 88 ? -2.883 2.152 -6.221 1.00 89.00 88 PHE A C 1
ATOM 692 O O . PHE A 1 88 ? -3.203 1.066 -6.703 1.00 89.00 88 PHE A O 1
ATOM 699 N N . PHE A 1 89 ? -3.687 2.816 -5.382 1.00 88.81 89 PHE A N 1
ATOM 700 C CA . PHE A 1 89 ? -4.936 2.237 -4.871 1.00 88.81 89 PHE A CA 1
ATOM 701 C C . PHE A 1 89 ? -5.946 1.947 -5.986 1.00 88.81 89 PHE A C 1
ATOM 703 O O . PHE A 1 89 ? -6.592 0.900 -5.988 1.00 88.81 89 PHE A O 1
ATOM 710 N N . ARG A 1 90 ? -6.060 2.833 -6.982 1.00 88.00 90 ARG A N 1
ATOM 711 C CA . ARG A 1 90 ? -6.956 2.620 -8.126 1.00 88.00 90 ARG A CA 1
ATOM 712 C C . ARG A 1 90 ? -6.558 1.387 -8.924 1.00 88.00 90 ARG A C 1
ATOM 714 O O . ARG A 1 90 ? -7.425 0.596 -9.286 1.00 88.00 90 ARG A O 1
ATOM 721 N N . ASN A 1 91 ? -5.266 1.199 -9.181 1.00 89.69 91 ASN A N 1
ATOM 722 C CA . ASN A 1 91 ? -4.785 0.004 -9.866 1.00 89.69 91 ASN A CA 1
ATOM 723 C C . ASN A 1 91 ? -4.922 -1.246 -8.998 1.00 89.69 91 ASN A C 1
ATOM 725 O O . ASN A 1 91 ? -5.364 -2.267 -9.514 1.00 89.69 91 ASN A O 1
ATOM 729 N N . LEU A 1 92 ? -4.631 -1.153 -7.697 1.00 89.06 92 LEU A N 1
ATOM 730 C CA . LEU A 1 92 ? -4.790 -2.237 -6.728 1.00 89.06 92 LEU A CA 1
ATOM 731 C C . LEU A 1 92 ? -6.223 -2.785 -6.726 1.00 89.06 92 LEU A C 1
ATOM 733 O O . LEU A 1 92 ? -6.424 -3.989 -6.864 1.00 89.06 92 LEU A O 1
ATOM 737 N N . PHE A 1 93 ? -7.220 -1.900 -6.639 1.00 86.88 93 PHE A N 1
ATOM 738 C CA . PHE A 1 93 ? -8.634 -2.285 -6.617 1.00 86.88 93 PHE A CA 1
ATOM 739 C C . PHE A 1 93 ? -9.199 -2.647 -7.996 1.00 86.88 93 PHE A C 1
ATOM 741 O O . PHE A 1 93 ? -10.241 -3.292 -8.077 1.00 86.88 93 PHE A O 1
ATOM 748 N N . ALA A 1 94 ? -8.526 -2.267 -9.084 1.00 86.44 94 ALA A N 1
ATOM 749 C CA . ALA A 1 94 ? -8.909 -2.665 -10.435 1.00 86.44 94 ALA A CA 1
ATOM 750 C C . ALA A 1 94 ? -8.346 -4.028 -10.864 1.00 86.44 94 ALA A C 1
ATOM 752 O O . ALA A 1 94 ? -8.765 -4.543 -11.904 1.00 86.44 94 ALA A O 1
ATOM 753 N N . MET A 1 95 ? -7.403 -4.608 -10.112 1.00 84.06 95 MET A N 1
ATOM 754 C CA . MET A 1 95 ? -6.854 -5.921 -10.441 1.00 84.06 95 MET A CA 1
ATOM 755 C C . MET A 1 95 ? -7.932 -7.011 -10.334 1.00 84.06 95 MET A C 1
ATOM 757 O O . MET A 1 95 ? -8.637 -7.078 -9.323 1.00 84.06 95 MET A O 1
ATOM 761 N N . PRO A 1 96 ? -8.045 -7.920 -11.320 1.00 69.00 96 PRO A N 1
ATOM 762 C CA . PRO A 1 96 ? -8.872 -9.115 -11.186 1.00 69.00 96 PRO A CA 1
ATOM 763 C C . PRO A 1 96 ? -8.425 -9.932 -9.964 1.00 69.00 96 PRO A C 1
ATOM 765 O O . PRO A 1 96 ? -7.278 -10.371 -9.894 1.00 69.00 96 PRO A O 1
ATOM 768 N N . GLY A 1 97 ? -9.322 -10.107 -8.989 1.00 68.44 97 GLY A N 1
ATOM 769 C CA . GLY A 1 97 ? -9.017 -10.752 -7.705 1.00 68.44 97 GLY A CA 1
ATOM 770 C C . GLY A 1 97 ? -8.547 -9.805 -6.590 1.00 68.44 97 GLY A C 1
ATOM 771 O O . GLY A 1 97 ? -8.359 -10.264 -5.468 1.00 68.44 97 GLY A O 1
ATOM 772 N N . GLY A 1 98 ? -8.395 -8.500 -6.847 1.00 67.56 98 GLY A N 1
ATOM 773 C CA . GLY A 1 98 ? -8.064 -7.487 -5.836 1.00 67.56 98 GLY A CA 1
ATOM 774 C C . GLY A 1 98 ? -6.779 -7.799 -5.061 1.00 67.56 98 GLY A C 1
ATOM 775 O O . GLY A 1 98 ? -5.744 -8.099 -5.650 1.00 67.56 98 GLY A O 1
ATOM 776 N N . MET A 1 99 ? -6.852 -7.786 -3.726 1.00 61.88 99 MET A N 1
ATOM 777 C CA . MET A 1 99 ? -5.742 -8.189 -2.842 1.00 61.88 99 MET A CA 1
ATOM 778 C C . MET A 1 99 ? -5.352 -9.675 -2.978 1.00 61.88 99 MET A C 1
ATOM 780 O O . MET A 1 99 ? -4.303 -10.081 -2.486 1.00 61.88 99 MET A O 1
ATOM 784 N N . SER A 1 100 ? -6.174 -10.487 -3.649 1.00 64.38 100 SER A N 1
ATOM 785 C CA . SER A 1 100 ? -5.905 -11.887 -4.006 1.00 64.38 100 SER A CA 1
ATOM 786 C C . SER A 1 100 ? -5.495 -12.057 -5.475 1.00 64.38 100 SER A C 1
ATOM 788 O O . SER A 1 100 ? -5.548 -13.167 -6.007 1.00 64.38 100 SER A O 1
ATOM 790 N N . ALA A 1 101 ? -5.121 -10.969 -6.157 1.00 69.88 101 ALA A N 1
ATOM 791 C CA . ALA A 1 101 ? -4.635 -11.025 -7.528 1.00 69.88 101 ALA A CA 1
ATOM 792 C C . ALA A 1 101 ? -3.399 -11.929 -7.660 1.00 69.88 101 ALA A C 1
ATOM 794 O O . ALA A 1 101 ? -2.620 -12.130 -6.726 1.00 69.88 101 ALA A O 1
ATOM 795 N N . SER A 1 102 ? -3.197 -12.458 -8.867 1.00 84.56 102 SER A N 1
ATOM 796 C CA . SER A 1 102 ? -1.985 -13.205 -9.203 1.00 84.56 102 SER A CA 1
ATOM 797 C C . SER A 1 102 ? -0.727 -12.357 -8.971 1.00 84.56 102 SER A C 1
ATOM 799 O O . SER A 1 102 ? -0.745 -11.144 -9.184 1.00 84.56 102 SER A O 1
ATOM 801 N N . LEU A 1 103 ? 0.375 -13.018 -8.605 1.00 90.50 103 LEU A N 1
ATOM 802 C CA . LEU A 1 103 ? 1.636 -12.387 -8.201 1.00 90.50 103 LEU A CA 1
ATOM 803 C C . LEU A 1 103 ? 2.112 -11.277 -9.156 1.00 90.50 103 LEU A C 1
ATOM 805 O O . LEU A 1 103 ? 2.499 -10.210 -8.698 1.00 90.50 103 LEU A O 1
ATOM 809 N N . LEU A 1 104 ? 2.084 -11.508 -10.471 1.00 92.38 104 LEU A N 1
ATOM 810 C CA . LEU A 1 104 ? 2.663 -10.579 -11.449 1.00 92.38 104 LEU A CA 1
ATOM 811 C C . LEU A 1 104 ? 1.926 -9.227 -11.538 1.00 92.38 104 LEU A C 1
ATOM 813 O O . LEU A 1 104 ? 2.592 -8.205 -11.368 1.00 92.38 104 LEU A O 1
ATOM 817 N N . PRO A 1 105 ? 0.590 -9.172 -11.730 1.00 91.25 105 PRO A N 1
ATOM 818 C CA . PRO A 1 105 ? -0.177 -7.935 -11.584 1.00 91.25 105 PRO A CA 1
ATOM 819 C C . PRO A 1 105 ? 0.087 -7.203 -10.268 1.00 91.25 105 PRO A C 1
ATOM 821 O O . PRO A 1 105 ? 0.319 -5.997 -10.284 1.00 91.25 105 PRO A O 1
ATOM 824 N N . ALA A 1 106 ? 0.120 -7.926 -9.141 1.00 91.38 106 ALA A N 1
ATOM 825 C CA . ALA A 1 106 ? 0.365 -7.317 -7.836 1.00 91.38 106 ALA A CA 1
ATOM 826 C C . ALA A 1 106 ? 1.754 -6.665 -7.768 1.00 91.38 106 ALA A C 1
ATOM 828 O O . ALA A 1 106 ? 1.872 -5.502 -7.388 1.00 91.38 106 ALA A O 1
ATOM 829 N N . MET A 1 107 ? 2.798 -7.371 -8.219 1.00 94.62 107 MET A N 1
ATOM 830 C CA . MET A 1 107 ? 4.157 -6.823 -8.274 1.00 94.62 107 MET A CA 1
ATOM 831 C C . MET A 1 107 ? 4.261 -5.626 -9.219 1.00 94.62 107 MET A C 1
ATOM 833 O O . MET A 1 107 ? 5.008 -4.693 -8.939 1.00 94.62 107 MET A O 1
ATOM 837 N N . GLN A 1 108 ? 3.503 -5.613 -10.316 1.00 93.44 108 GLN A N 1
ATOM 838 C CA . GLN A 1 108 ? 3.469 -4.471 -11.225 1.00 93.44 108 GLN A CA 1
ATOM 839 C C . GLN A 1 108 ? 2.850 -3.237 -10.563 1.00 93.44 108 GLN A C 1
ATOM 841 O O . GLN A 1 108 ? 3.399 -2.143 -10.676 1.00 93.44 108 GLN A O 1
ATOM 846 N N . VAL A 1 109 ? 1.745 -3.402 -9.831 1.00 92.62 109 VAL A N 1
ATOM 847 C CA . VAL A 1 109 ? 1.146 -2.309 -9.050 1.00 92.62 109 VAL A CA 1
ATOM 848 C C . VAL A 1 109 ? 2.115 -1.811 -7.974 1.00 92.62 109 VAL A C 1
ATOM 850 O O . VAL A 1 109 ? 2.247 -0.603 -7.795 1.00 92.62 109 VAL A O 1
ATOM 853 N N . TYR A 1 110 ? 2.840 -2.712 -7.308 1.00 93.56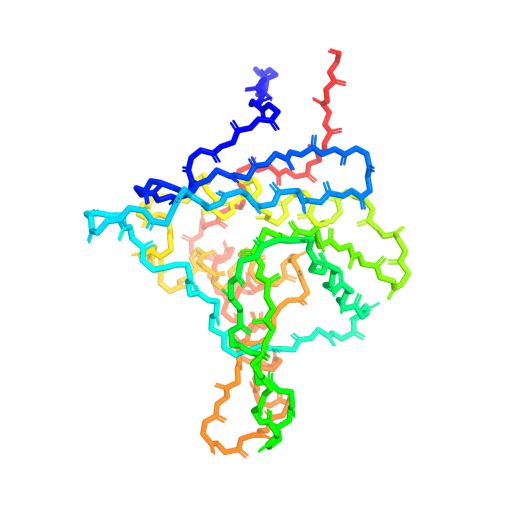 110 TYR A N 1
ATOM 854 C CA . TYR A 1 110 ? 3.827 -2.358 -6.281 1.00 93.56 110 TYR A CA 1
ATOM 855 C C . TYR A 1 110 ? 5.017 -1.587 -6.858 1.00 93.56 110 TYR A C 1
ATOM 857 O O . TYR A 1 110 ? 5.448 -0.601 -6.269 1.00 93.56 110 TYR A O 1
ATOM 865 N N . TYR A 1 111 ? 5.493 -1.982 -8.042 1.00 94.31 111 TYR A N 1
ATOM 866 C CA . TYR A 1 111 ? 6.576 -1.298 -8.746 1.00 94.31 111 TYR A CA 1
ATOM 867 C C . TYR A 1 111 ? 6.241 0.170 -9.047 1.00 94.31 111 TYR A C 1
ATOM 869 O O . TYR A 1 111 ? 7.068 1.044 -8.809 1.00 94.31 111 TYR A O 1
ATOM 877 N N . TYR A 1 112 ? 5.025 0.456 -9.526 1.00 91.19 112 TYR A N 1
ATOM 878 C CA . TYR A 1 112 ? 4.589 1.836 -9.786 1.00 91.19 112 TYR A CA 1
ATOM 879 C C . TYR A 1 112 ? 4.153 2.594 -8.525 1.00 91.19 112 TYR A C 1
ATOM 881 O O . TYR A 1 112 ? 4.136 3.820 -8.536 1.00 91.19 112 TYR A O 1
ATOM 889 N N . GLY A 1 113 ? 3.775 1.879 -7.464 1.00 89.81 113 GLY A N 1
ATOM 890 C CA . GLY A 1 113 ? 3.308 2.449 -6.201 1.00 89.81 113 GLY A CA 1
ATOM 891 C C . GLY A 1 113 ? 4.391 2.654 -5.141 1.00 89.81 113 GLY A C 1
ATOM 892 O O . GLY A 1 113 ? 4.038 3.010 -4.022 1.00 89.81 113 GLY A O 1
ATOM 893 N N . ASP A 1 114 ? 5.667 2.409 -5.468 1.00 92.50 114 ASP A N 1
ATOM 894 C CA . ASP A 1 114 ? 6.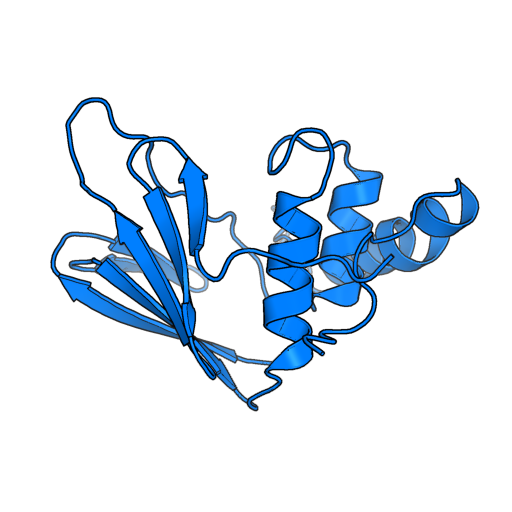802 2.489 -4.532 1.00 92.50 114 ASP A CA 1
ATOM 895 C C . ASP A 1 114 ? 6.599 1.610 -3.284 1.00 92.50 114 ASP A C 1
ATOM 897 O O . ASP A 1 114 ? 6.757 2.068 -2.161 1.00 92.50 114 ASP A O 1
ATOM 901 N N . ILE A 1 115 ? 6.179 0.351 -3.458 1.00 92.81 115 ILE A N 1
ATOM 902 C CA . ILE A 1 115 ? 5.908 -0.582 -2.349 1.00 92.81 115 ILE A CA 1
ATOM 903 C C . ILE A 1 115 ? 6.802 -1.809 -2.443 1.00 92.81 115 ILE A C 1
ATOM 905 O O . ILE A 1 115 ? 6.831 -2.498 -3.463 1.00 92.81 115 ILE A O 1
ATOM 909 N N . PHE A 1 116 ? 7.458 -2.141 -1.334 1.00 95.12 116 PHE A N 1
ATOM 910 C CA . PHE A 1 116 ? 8.330 -3.304 -1.230 1.00 95.12 116 PHE A CA 1
ATOM 911 C C . PHE A 1 116 ? 7.887 -4.204 -0.069 1.00 95.12 116 PHE A C 1
ATOM 913 O O . PHE A 1 116 ? 7.917 -3.769 1.085 1.00 95.12 116 PHE A O 1
ATOM 920 N N . PRO A 1 117 ? 7.442 -5.447 -0.336 1.00 94.31 117 PRO A N 1
ATOM 921 C CA . PRO A 1 117 ? 7.022 -6.364 0.716 1.00 94.31 117 PRO A CA 1
ATOM 922 C C . PRO A 1 117 ? 8.230 -6.825 1.533 1.00 94.31 117 PRO A C 1
ATOM 924 O O . PRO A 1 117 ? 9.291 -7.088 0.973 1.00 94.31 117 PRO A O 1
ATOM 927 N N . VAL A 1 118 ? 8.057 -6.980 2.845 1.00 93.69 118 VAL A N 1
ATOM 928 C CA . VAL A 1 118 ? 9.142 -7.440 3.722 1.00 93.69 118 VAL A CA 1
ATOM 929 C C . VAL A 1 118 ? 9.276 -8.963 3.682 1.00 93.69 118 VAL A C 1
ATOM 931 O O . VAL A 1 118 ? 8.306 -9.698 3.876 1.00 93.69 118 VAL A O 1
ATOM 934 N N . PHE A 1 119 ? 10.498 -9.449 3.471 1.00 92.62 119 PHE A N 1
ATOM 935 C CA . PHE A 1 119 ? 10.858 -10.863 3.520 1.00 92.62 119 PHE A CA 1
ATOM 936 C C . PHE A 1 119 ? 11.344 -11.271 4.917 1.00 92.62 119 PHE A C 1
ATOM 938 O O . PHE A 1 119 ? 11.853 -10.435 5.662 1.00 92.62 119 PHE A O 1
ATOM 945 N N . PRO A 1 120 ? 11.286 -12.571 5.275 1.00 89.75 120 PRO A N 1
ATOM 946 C CA . PRO A 1 120 ? 11.744 -13.050 6.585 1.00 89.75 120 PRO A CA 1
ATOM 947 C C . PRO A 1 120 ? 13.210 -12.732 6.915 1.00 89.75 120 PRO A C 1
ATOM 949 O O . PRO A 1 120 ? 13.587 -12.700 8.080 1.00 89.75 120 PRO A O 1
ATOM 952 N N . ILE A 1 121 ? 14.048 -12.521 5.895 1.00 91.38 121 ILE A N 1
ATOM 953 C CA . ILE A 1 121 ? 15.466 -12.170 6.056 1.00 91.38 121 ILE A CA 1
ATOM 954 C C . ILE A 1 121 ? 15.715 -10.654 6.141 1.00 91.38 121 ILE A C 1
ATOM 956 O O . ILE A 1 121 ? 16.863 -10.251 6.301 1.00 91.38 121 ILE A O 1
ATOM 960 N N . HIS A 1 122 ? 14.670 -9.827 6.007 1.00 88.69 122 HIS A N 1
ATOM 961 C CA . HIS A 1 122 ? 14.713 -8.362 6.103 1.00 88.69 122 HIS A CA 1
ATOM 962 C C . HIS A 1 122 ? 15.792 -7.701 5.223 1.00 88.69 122 HIS A C 1
ATOM 964 O O . HIS A 1 122 ? 16.524 -6.812 5.662 1.00 88.69 122 HIS A O 1
ATOM 970 N N . SER A 1 123 ? 15.923 -8.156 3.973 1.00 95.06 123 SER A N 1
ATOM 971 C CA . SER A 1 123 ? 16.904 -7.624 3.021 1.00 95.06 123 SER A CA 1
ATOM 972 C C . SER A 1 123 ? 16.226 -6.671 2.043 1.00 95.06 123 SER A C 1
ATOM 974 O O . SER A 1 123 ? 15.697 -7.104 1.019 1.00 95.06 123 SER A O 1
ATOM 976 N N . SER A 1 124 ? 16.304 -5.368 2.323 1.00 93.44 124 SER A N 1
ATOM 977 C CA . SER A 1 124 ? 15.699 -4.324 1.481 1.00 93.44 124 SER A CA 1
ATOM 978 C C . SER A 1 124 ? 16.169 -4.392 0.026 1.00 93.44 124 SER A C 1
ATOM 980 O O . SER A 1 124 ? 15.373 -4.242 -0.897 1.00 93.44 124 SER A O 1
ATOM 982 N N . TRP A 1 125 ? 17.448 -4.704 -0.212 1.00 95.75 125 TRP A N 1
ATOM 983 C CA . TRP A 1 125 ? 17.968 -4.892 -1.569 1.00 95.75 125 TRP A CA 1
ATOM 984 C C . TRP A 1 125 ? 17.253 -6.023 -2.318 1.00 95.75 125 TRP A C 1
ATOM 986 O O . TRP A 1 125 ? 16.867 -5.838 -3.473 1.00 95.75 125 TRP A O 1
ATOM 996 N N . LEU A 1 126 ? 17.051 -7.180 -1.674 1.00 96.31 126 LEU A N 1
ATOM 997 C CA . LEU A 1 126 ? 16.401 -8.329 -2.308 1.00 96.31 126 LEU A CA 1
ATOM 998 C C . LEU A 1 126 ? 14.909 -8.070 -2.540 1.00 96.31 126 LEU A C 1
ATOM 1000 O O . LEU A 1 126 ? 14.391 -8.407 -3.600 1.00 96.31 126 LEU A O 1
ATOM 1004 N N . GLU A 1 127 ? 14.235 -7.454 -1.573 1.00 96.94 127 GLU A N 1
ATOM 1005 C CA . GLU A 1 127 ? 12.815 -7.085 -1.648 1.00 96.94 127 GLU A CA 1
ATOM 1006 C C . GLU A 1 127 ? 12.567 -6.090 -2.789 1.00 96.94 127 GLU A C 1
ATOM 1008 O O . GLU A 1 127 ? 11.673 -6.281 -3.618 1.00 96.94 127 GLU A O 1
ATOM 1013 N N . LYS A 1 128 ? 13.439 -5.082 -2.909 1.00 96.94 128 LYS A N 1
ATOM 1014 C CA . LYS A 1 128 ? 13.425 -4.127 -4.019 1.00 96.94 128 LYS A CA 1
ATOM 1015 C C . LYS A 1 128 ? 13.691 -4.807 -5.356 1.00 96.94 128 LYS A C 1
ATOM 1017 O O . LYS A 1 128 ? 12.938 -4.611 -6.310 1.00 96.94 128 LYS A O 1
ATOM 1022 N N . ALA A 1 129 ? 14.742 -5.623 -5.438 1.00 97.31 129 ALA A N 1
ATOM 1023 C CA . ALA A 1 129 ? 15.080 -6.350 -6.658 1.00 97.31 129 ALA A CA 1
ATOM 1024 C C . ALA A 1 129 ? 13.927 -7.259 -7.108 1.00 97.31 129 ALA A C 1
ATOM 1026 O O . ALA A 1 129 ? 13.616 -7.309 -8.296 1.00 97.31 129 ALA A O 1
ATOM 1027 N N . PHE A 1 130 ? 13.254 -7.921 -6.167 1.00 97.25 130 PHE A N 1
ATOM 1028 C CA . PHE A 1 130 ? 12.107 -8.781 -6.437 1.00 97.25 130 PHE A CA 1
ATOM 1029 C C . PHE A 1 130 ? 10.956 -8.020 -7.105 1.00 97.25 130 PHE A C 1
ATOM 1031 O O . PHE A 1 130 ? 10.472 -8.443 -8.157 1.00 97.25 130 PHE A O 1
ATOM 1038 N N . VAL A 1 131 ? 10.565 -6.868 -6.549 1.00 97.06 131 VAL A N 1
ATOM 1039 C CA . VAL A 1 131 ? 9.502 -6.023 -7.120 1.00 97.06 131 VAL A CA 1
ATOM 1040 C C . VAL A 1 131 ? 9.909 -5.462 -8.481 1.00 97.06 131 VAL A C 1
ATOM 1042 O O . VAL A 1 131 ? 9.118 -5.507 -9.421 1.00 97.06 131 VAL A O 1
ATOM 1045 N N . ILE A 1 132 ? 11.151 -4.992 -8.631 1.00 97.25 132 ILE A N 1
ATOM 1046 C CA . ILE A 1 132 ? 11.646 -4.449 -9.904 1.00 97.25 132 ILE A CA 1
ATOM 1047 C C . ILE A 1 132 ? 11.647 -5.521 -10.997 1.00 97.25 132 ILE A C 1
ATOM 1049 O O . ILE A 1 132 ? 11.143 -5.281 -12.092 1.00 97.25 132 ILE A O 1
ATOM 1053 N N . VAL A 1 133 ? 12.190 -6.707 -10.718 1.00 97.88 133 VAL A N 1
ATOM 1054 C CA . VAL A 1 133 ? 12.289 -7.787 -11.708 1.00 97.88 133 VAL A CA 1
ATOM 1055 C C . VAL A 1 133 ? 10.903 -8.288 -12.104 1.00 97.88 133 VAL A C 1
ATOM 1057 O O . VAL A 1 133 ? 10.608 -8.397 -13.295 1.00 97.88 133 VAL A O 1
ATOM 1060 N N . LEU A 1 134 ? 10.030 -8.564 -11.132 1.00 97.44 134 LEU A N 1
ATOM 1061 C CA . LEU A 1 134 ? 8.710 -9.115 -11.429 1.00 97.44 134 LEU A CA 1
ATOM 1062 C C . LEU A 1 134 ? 7.754 -8.068 -11.996 1.00 97.44 134 LEU A C 1
ATOM 1064 O O . LEU A 1 134 ? 7.121 -8.314 -13.019 1.00 97.44 134 LEU A O 1
ATOM 1068 N N . GLY A 1 135 ? 7.651 -6.911 -11.349 1.00 95.44 135 GLY A N 1
ATOM 1069 C CA . GLY A 1 135 ? 6.702 -5.864 -11.710 1.00 95.44 135 GLY A CA 1
ATOM 1070 C C . GLY A 1 135 ? 7.163 -4.978 -12.862 1.00 95.44 135 GLY A C 1
ATOM 1071 O O . GLY A 1 135 ? 6.363 -4.647 -13.735 1.00 95.44 135 GLY A O 1
ATOM 1072 N N . GLY A 1 136 ? 8.446 -4.614 -12.888 1.00 95.19 136 GLY A N 1
ATOM 1073 C CA . GLY A 1 136 ? 9.012 -3.704 -13.887 1.00 95.19 136 GLY A CA 1
ATOM 1074 C C . GLY A 1 136 ? 9.413 -4.382 -15.198 1.00 95.19 136 GLY A C 1
ATOM 1075 O O . GLY A 1 136 ? 9.325 -3.753 -16.250 1.00 95.19 136 GLY A O 1
ATOM 1076 N N . TYR A 1 137 ? 9.814 -5.659 -15.162 1.00 96.31 137 TYR A N 1
ATOM 1077 C CA . TYR A 1 137 ? 10.293 -6.375 -16.354 1.00 96.31 137 TYR A CA 1
ATOM 1078 C C . TYR A 1 137 ? 9.406 -7.556 -16.755 1.00 96.31 137 TYR A C 1
ATOM 1080 O O . TYR A 1 137 ? 8.901 -7.580 -17.878 1.00 96.31 137 TYR A O 1
ATOM 1088 N N . LEU A 1 138 ? 9.189 -8.533 -15.868 1.00 96.69 138 LEU A N 1
ATOM 1089 C CA . LEU A 1 138 ? 8.488 -9.771 -16.235 1.00 96.69 138 LEU A CA 1
ATOM 1090 C C . LEU A 1 138 ? 6.997 -9.555 -16.508 1.00 96.69 138 LEU A C 1
ATOM 1092 O O . LEU A 1 138 ? 6.479 -10.092 -17.484 1.00 96.69 138 LEU A O 1
ATOM 1096 N N . ALA A 1 139 ? 6.307 -8.754 -15.695 1.00 94.62 139 ALA A N 1
ATOM 1097 C CA . ALA A 1 139 ? 4.894 -8.459 -15.904 1.00 94.62 139 ALA A CA 1
ATOM 1098 C C . ALA A 1 139 ? 4.644 -7.775 -17.271 1.00 94.62 139 ALA A C 1
ATOM 1100 O O . ALA A 1 139 ? 3.861 -8.322 -18.051 1.00 94.62 139 ALA A O 1
ATOM 1101 N N . PRO A 1 140 ? 5.341 -6.681 -17.650 1.00 93.50 140 PRO A N 1
ATOM 1102 C CA . PRO A 1 140 ? 5.220 -6.108 -18.992 1.00 93.50 140 PRO A CA 1
ATOM 1103 C C . PRO A 1 140 ? 5.604 -7.071 -20.118 1.00 93.50 140 PRO A C 1
ATOM 1105 O O . PRO A 1 140 ? 4.916 -7.111 -21.136 1.00 93.50 140 PRO A O 1
ATOM 1108 N N . LEU A 1 141 ? 6.669 -7.865 -19.942 1.00 95.94 141 LEU A N 1
ATOM 1109 C CA . LEU A 1 141 ? 7.111 -8.846 -20.942 1.00 95.94 141 LEU A CA 1
ATOM 1110 C C . LEU A 1 141 ? 6.025 -9.891 -21.242 1.00 95.94 141 LEU A C 1
ATOM 1112 O O . LEU A 1 141 ? 5.899 -10.346 -22.375 1.00 95.94 141 LEU A O 1
ATOM 1116 N N . LEU A 1 142 ? 5.228 -10.245 -20.233 1.00 93.81 142 LEU A N 1
ATOM 1117 C CA . LEU A 1 142 ? 4.116 -11.191 -20.335 1.00 93.81 142 LEU A CA 1
ATOM 1118 C C . LEU A 1 142 ? 2.774 -10.517 -20.682 1.00 93.81 142 LEU A C 1
ATOM 1120 O O . LEU A 1 142 ? 1.733 -11.169 -20.638 1.00 93.81 142 LEU A O 1
ATOM 1124 N N . GLY A 1 143 ? 2.787 -9.230 -21.046 1.00 92.31 143 GLY A N 1
ATOM 1125 C CA . GLY A 1 143 ? 1.611 -8.488 -21.513 1.00 92.31 143 GLY A CA 1
ATOM 1126 C C . GLY A 1 143 ? 0.717 -7.919 -20.407 1.00 92.31 143 GLY A C 1
ATOM 1127 O O . GLY A 1 143 ? -0.386 -7.454 -20.696 1.00 92.31 143 GLY A O 1
ATOM 1128 N N . TYR A 1 144 ? 1.161 -7.937 -19.147 1.00 90.62 144 TYR A N 1
ATOM 1129 C CA . TYR A 1 144 ? 0.436 -7.283 -18.060 1.00 90.62 144 TYR A CA 1
ATOM 1130 C C . TYR A 1 144 ? 0.660 -5.772 -18.089 1.00 90.62 144 TYR A C 1
ATOM 1132 O O . TYR A 1 144 ? 1.783 -5.285 -18.261 1.00 90.62 144 TYR A O 1
ATOM 1140 N N . HIS A 1 145 ? -0.415 -5.023 -17.860 1.00 89.88 145 HIS A N 1
ATOM 1141 C CA . HIS A 1 145 ? -0.384 -3.572 -17.768 1.00 89.88 145 HIS A CA 1
ATOM 1142 C C . HIS A 1 145 ? -1.290 -3.086 -16.640 1.00 89.88 145 HIS A C 1
ATOM 1144 O O . HIS A 1 145 ? -2.395 -3.599 -16.453 1.00 89.88 145 HIS A O 1
ATOM 1150 N N . VAL A 1 146 ? -0.846 -2.040 -15.940 1.00 89.56 146 VAL A N 1
ATOM 1151 C CA . VAL A 1 146 ? -1.710 -1.282 -15.031 1.00 89.56 146 VAL A CA 1
ATOM 1152 C C . VAL A 1 146 ? -2.859 -0.647 -15.815 1.00 89.56 146 VAL A C 1
ATOM 1154 O O . VAL A 1 146 ? -2.677 -0.192 -16.949 1.00 89.56 146 VAL A O 1
ATOM 1157 N N . ARG A 1 147 ? -4.046 -0.614 -15.208 1.00 88.19 147 ARG A N 1
ATOM 1158 C CA . ARG A 1 147 ? -5.254 -0.073 -15.840 1.00 88.19 147 ARG A CA 1
ATOM 1159 C C . ARG A 1 147 ? -5.182 1.447 -15.964 1.00 88.19 147 ARG A C 1
ATOM 1161 O O . ARG A 1 147 ? -5.461 1.995 -17.025 1.00 88.19 147 ARG A O 1
ATOM 1168 N N . TYR A 1 148 ? -4.771 2.116 -14.893 1.00 87.69 148 TYR A N 1
ATOM 1169 C CA . TYR A 1 148 ? -4.707 3.568 -14.803 1.00 87.69 148 TYR A CA 1
ATOM 1170 C C . TYR A 1 148 ? -3.256 4.037 -14.838 1.00 87.69 148 TYR A C 1
ATOM 1172 O O . TYR A 1 148 ? -2.455 3.659 -13.987 1.00 87.69 148 TYR A O 1
ATOM 1180 N N . LYS A 1 149 ? -2.923 4.879 -15.820 1.00 84.44 149 LYS A N 1
ATOM 1181 C CA . LYS A 1 149 ? -1.580 5.469 -15.970 1.00 84.44 149 LYS A CA 1
ATOM 1182 C C . LYS A 1 149 ? -1.491 6.917 -15.481 1.00 84.44 149 LYS A C 1
ATOM 1184 O O . LYS A 1 149 ? -0.398 7.390 -15.214 1.00 84.44 149 LYS A O 1
ATOM 1189 N N . THR A 1 150 ? -2.622 7.618 -15.405 1.00 82.06 150 THR A N 1
ATOM 1190 C CA . THR A 1 150 ? -2.721 9.033 -15.011 1.00 82.06 150 THR A CA 1
ATOM 1191 C C . THR A 1 150 ? -4.065 9.294 -14.339 1.00 82.06 150 THR A C 1
ATOM 1193 O O . THR A 1 150 ? -5.067 8.718 -14.772 1.00 82.06 150 THR A O 1
ATOM 1196 N N . LEU A 1 151 ? -4.115 10.199 -13.360 1.00 72.56 151 LEU A N 1
ATOM 1197 C CA . LEU A 1 151 ? -5.366 10.679 -12.768 1.00 72.56 151 LEU A CA 1
ATOM 1198 C C . LEU A 1 151 ? -5.958 11.800 -13.627 1.00 72.56 151 LEU A C 1
ATOM 1200 O O . LEU A 1 151 ? -5.793 12.978 -13.335 1.00 72.56 151 LEU A O 1
ATOM 1204 N N . LYS A 1 152 ? -6.630 11.462 -14.727 1.00 60.09 152 LYS A N 1
ATOM 1205 C CA . LYS A 1 152 ? -7.451 12.447 -15.444 1.00 60.09 152 LYS A CA 1
ATOM 1206 C C . LYS A 1 152 ? -8.913 12.250 -15.071 1.00 60.09 152 LYS A C 1
ATOM 1208 O O . LYS A 1 152 ? -9.616 11.504 -15.745 1.00 60.09 152 LYS A O 1
ATOM 1213 N N . LYS A 1 153 ? -9.365 12.968 -14.041 1.00 55.06 153 LYS A N 1
ATOM 1214 C CA . LYS A 1 153 ? -10.753 13.447 -14.009 1.00 55.06 153 LYS A CA 1
ATOM 1215 C C . LYS A 1 153 ? -10.825 14.587 -15.033 1.00 55.06 153 LYS A C 1
ATOM 1217 O O . LYS A 1 153 ? -10.058 15.540 -14.908 1.00 55.06 153 LYS A O 1
ATOM 1222 N N . ILE A 1 154 ? -11.629 14.438 -16.087 1.00 45.66 154 ILE A N 1
ATOM 1223 C CA . ILE A 1 154 ? -12.024 15.582 -16.930 1.00 45.66 154 ILE A CA 1
ATOM 1224 C C . ILE A 1 154 ? -13.165 16.288 -16.212 1.00 45.66 154 ILE A C 1
ATOM 1226 O O . ILE A 1 154 ? -14.082 15.561 -15.773 1.00 45.66 154 ILE A O 1
#

Organism: NCBI:txid944289

Foldseek 3Di:
DPPDDDQKDAQFFQWIWGNDQQKTFIGGNPDPPTDDDDDADKDFDPWDKDKDADAAWDWDDDPNDIDIDGHRIMIGIPVHDSKQQVLLQVLQCPADCRVHHDPLSNLLSCLSNRIFGADPVRDPVVSNVVSCCRNVPVCVVVPHDRPDDTPDPD

InterPro domains:
  IPR011051 RmlC-like cupin domain superfamily [SSF51182] (30-66)

pLDDT: mean 83.87, std 11.51, range [39.47, 97.88]

Secondary structure (DSSP, 8-state):
------SEEEEETTEEEEEETTEEEEEE---TTSPP-----EE-SS-EEEEEE-SS-EEEEETTEEEEE---EEEEEES--HHHHHHHHHHHHHSTTGGG--HHHHHHHHHHTT-EEPPTT--HHHHHHHHIIIIIIIHHHTT---S-SS----

Sequence (154 aa):
MTDDYPDAVNVASGITMTFEPQLRVVKISGKQEDDIFYVPTHWHEGHDEIIAVREGKLKVTLGSEVKSVSCVFTESTNPKDFETKELFFRNLFAMPGGMSASLLPAMQVYYYGDIFPVFPIHSSWLEKAFVIVLGGYLAPLLGYHVRYKTLKKI

Radius of gyration: 15.92 Å; chains: 1; bounding box: 37×29×42 Å